Protein AF-K2D327-F1 (afdb_monomer_lite)

pLDDT: mean 93.78, std 6.93, range [56.72, 98.62]

Radius of gyration: 17.11 Å; chains: 1; bounding box: 38×33×55 Å

Secondary structure (DSSP, 8-state):
--HHHHHHHHHHTT-HHHHHHHHHHHHT-TT--HHHHHHHHHHHHHHHHHTT-HHHHHHHHHHHHHTT-HHHHHHHHHHHHHTS--HHHHHHHHHHHHHHHHT----HHHHHHHHHHHHHHHHHHHHHHHHHHHH--

Structure (mmCIF, N/CA/C/O backbone):
data_AF-K2D327-F1
#
_entry.id   AF-K2D327-F1
#
loop_
_atom_site.group_PDB
_atom_site.id
_atom_site.type_symbol
_atom_site.label_atom_id
_atom_site.label_alt_id
_atom_site.label_comp_id
_atom_site.label_asym_id
_atom_site.label_entity_id
_atom_site.label_seq_id
_atom_site.pdbx_PDB_ins_code
_atom_site.Cartn_x
_atom_site.Cartn_y
_atom_site.Cartn_z
_atom_site.occupancy
_atom_site.B_iso_or_equiv
_atom_site.auth_seq_id
_atom_site.auth_comp_id
_atom_site.auth_asym_id
_at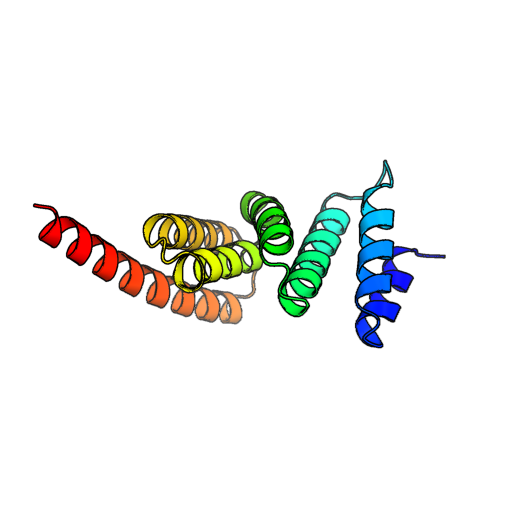om_site.auth_atom_id
_atom_site.pdbx_PDB_model_num
ATOM 1 N N . MET A 1 1 ? 17.543 -7.051 -23.718 1.00 57.47 1 MET A N 1
ATOM 2 C CA . MET A 1 1 ? 16.463 -7.863 -23.119 1.00 57.47 1 MET A CA 1
ATOM 3 C C . MET A 1 1 ? 15.918 -7.069 -21.948 1.00 57.47 1 MET A C 1
ATOM 5 O O . MET A 1 1 ? 16.728 -6.572 -21.176 1.00 57.47 1 MET A O 1
ATOM 9 N N . ASP A 1 2 ? 14.608 -6.856 -21.864 1.00 86.88 2 ASP A N 1
ATOM 10 C CA . ASP A 1 2 ? 14.015 -6.056 -20.787 1.00 86.88 2 ASP A CA 1
ATOM 11 C C . ASP A 1 2 ? 13.959 -6.887 -19.494 1.00 86.88 2 ASP A C 1
ATOM 13 O O . ASP A 1 2 ? 13.136 -7.792 -19.367 1.00 86.88 2 ASP A O 1
ATOM 17 N N . VAL A 1 3 ? 14.873 -6.614 -18.557 1.00 87.56 3 VAL A N 1
ATOM 18 C CA . VAL A 1 3 ? 15.002 -7.334 -17.274 1.00 87.56 3 VAL A CA 1
ATOM 19 C C . VAL A 1 3 ? 13.689 -7.296 -16.487 1.00 87.56 3 VAL A C 1
ATOM 21 O O . VAL A 1 3 ? 13.313 -8.285 -15.858 1.00 87.56 3 VAL A O 1
ATOM 24 N N . PHE A 1 4 ? 12.937 -6.201 -16.596 1.00 90.94 4 PHE A N 1
ATOM 25 C CA . PHE A 1 4 ? 11.637 -6.069 -15.952 1.00 90.94 4 PHE A CA 1
ATOM 26 C C . PHE A 1 4 ? 10.614 -7.069 -16.511 1.00 90.94 4 PHE A C 1
ATOM 28 O O . PHE A 1 4 ? 9.910 -7.728 -15.741 1.00 90.94 4 PHE A O 1
ATOM 35 N N . ALA A 1 5 ? 10.571 -7.240 -17.836 1.00 92.56 5 ALA A N 1
ATOM 36 C CA . ALA A 1 5 ? 9.688 -8.206 -18.489 1.00 92.56 5 ALA A CA 1
ATOM 37 C C . ALA A 1 5 ? 10.023 -9.656 -18.093 1.00 92.56 5 ALA A C 1
ATOM 39 O O . ALA A 1 5 ? 9.125 -10.484 -17.943 1.00 92.56 5 ALA A O 1
ATOM 40 N N . ILE A 1 6 ? 11.303 -9.963 -17.845 1.00 92.25 6 ILE A N 1
ATOM 41 C CA . ILE A 1 6 ? 11.717 -11.272 -17.316 1.00 92.25 6 ILE A CA 1
ATOM 42 C C . ILE A 1 6 ? 11.152 -11.477 -15.901 1.00 92.25 6 ILE A C 1
ATOM 44 O O . ILE A 1 6 ? 10.622 -12.546 -15.600 1.00 92.25 6 ILE A O 1
ATOM 48 N N . GLY A 1 7 ? 11.203 -10.453 -15.043 1.00 93.12 7 GLY A N 1
ATOM 49 C CA . GLY A 1 7 ? 10.616 -10.508 -13.699 1.00 93.12 7 GLY A CA 1
ATOM 50 C C . GLY A 1 7 ? 9.112 -10.792 -13.727 1.00 93.12 7 GLY A C 1
ATOM 51 O O . GLY A 1 7 ? 8.630 -11.626 -12.956 1.00 93.12 7 GLY A O 1
ATOM 52 N N . GLN A 1 8 ? 8.393 -10.169 -14.670 1.00 93.06 8 GLN A N 1
ATOM 53 C CA . GLN A 1 8 ? 6.962 -10.412 -14.897 1.00 93.06 8 GLN A CA 1
ATOM 54 C C . GLN A 1 8 ? 6.685 -11.836 -15.389 1.00 93.06 8 GLN A C 1
ATOM 56 O O . GLN A 1 8 ? 5.725 -12.460 -14.945 1.00 93.06 8 GLN A O 1
ATOM 61 N N . LEU A 1 9 ? 7.525 -12.378 -16.275 1.00 95.25 9 LEU A N 1
ATOM 62 C CA . LEU A 1 9 ? 7.390 -13.760 -16.732 1.00 95.25 9 LEU A CA 1
ATOM 63 C C . LEU A 1 9 ? 7.508 -14.743 -15.561 1.00 95.25 9 LEU A C 1
ATOM 65 O O . LEU A 1 9 ? 6.647 -15.608 -15.407 1.00 95.25 9 LEU A O 1
ATOM 69 N N . TYR A 1 10 ? 8.533 -14.584 -14.715 1.00 93.50 10 TYR A N 1
ATOM 70 C CA . TYR A 1 10 ? 8.707 -15.427 -13.528 1.00 93.50 10 TYR A CA 1
ATOM 71 C C . TYR A 1 10 ? 7.569 -15.255 -12.510 1.00 93.50 10 TYR A C 1
ATOM 73 O O . TYR A 1 10 ? 7.164 -16.238 -11.891 1.00 93.50 10 TYR A O 1
ATOM 81 N N . GLU A 1 11 ? 7.007 -14.046 -12.376 1.00 92.81 11 GLU A N 1
ATOM 82 C CA . GLU A 1 11 ? 5.803 -13.802 -11.567 1.00 92.81 11 GLU A CA 1
ATOM 83 C C . GLU A 1 11 ? 4.617 -14.638 -12.077 1.00 92.81 11 GLU A C 1
ATOM 85 O O . GLU A 1 11 ? 3.958 -15.320 -11.289 1.00 92.81 11 GLU A O 1
ATOM 90 N N . VAL A 1 12 ? 4.361 -14.620 -13.390 1.00 93.69 12 VAL A N 1
ATOM 91 C CA . VAL A 1 12 ? 3.219 -15.310 -14.017 1.00 93.69 12 VAL A CA 1
ATOM 92 C C . VAL A 1 12 ? 3.316 -16.829 -13.884 1.00 93.69 12 VAL A C 1
ATOM 94 O O . VAL A 1 12 ? 2.306 -17.476 -13.616 1.00 93.69 12 VAL A O 1
ATOM 97 N N . ILE A 1 13 ? 4.510 -17.406 -14.033 1.00 94.62 13 ILE A N 1
ATOM 98 C CA . ILE A 1 13 ? 4.706 -18.862 -13.913 1.00 94.62 13 ILE A CA 1
ATOM 99 C C . ILE A 1 13 ? 4.816 -19.344 -12.456 1.00 94.62 13 ILE A C 1
ATOM 101 O O . ILE A 1 13 ? 4.974 -20.538 -12.223 1.00 94.62 13 ILE A O 1
ATOM 105 N N . GLY A 1 14 ? 4.720 -18.438 -11.474 1.00 91.88 14 GLY A N 1
ATOM 106 C CA . GLY A 1 14 ? 4.696 -18.774 -10.047 1.00 91.88 14 GLY A CA 1
ATOM 107 C C . GLY A 1 14 ? 6.070 -18.926 -9.387 1.00 91.88 14 GLY A C 1
ATOM 108 O O . GLY A 1 14 ? 6.153 -19.296 -8.217 1.00 91.88 14 GLY A O 1
ATOM 109 N N . GLU A 1 15 ? 7.152 -18.591 -10.085 1.00 94.31 15 GLU A N 1
ATOM 110 C CA . GLU A 1 15 ? 8.526 -18.649 -9.576 1.00 94.31 15 GLU A CA 1
ATOM 111 C C . GLU A 1 15 ? 8.848 -17.393 -8.742 1.00 94.31 15 GLU A C 1
ATOM 113 O O . GLU A 1 15 ? 9.636 -16.524 -9.132 1.00 94.31 15 GLU A O 1
ATOM 118 N N . VAL A 1 16 ? 8.213 -17.296 -7.569 1.00 92.81 16 VAL A N 1
ATOM 119 C CA . VAL A 1 16 ? 8.223 -16.108 -6.695 1.00 92.81 16 VAL A CA 1
ATOM 120 C C . VAL A 1 16 ? 9.639 -15.640 -6.353 1.00 92.81 16 VAL A C 1
ATOM 122 O O . VAL A 1 16 ? 9.948 -14.465 -6.536 1.00 92.81 16 VAL A O 1
ATOM 125 N N . SER A 1 17 ? 10.522 -16.537 -5.908 1.00 93.25 17 SER A N 1
ATOM 126 C CA . SER A 1 17 ? 11.881 -16.161 -5.487 1.00 93.25 17 SER A CA 1
ATOM 127 C C . SER A 1 17 ? 12.709 -15.564 -6.628 1.00 93.25 17 SER A C 1
ATOM 129 O O . SER A 1 17 ? 13.434 -14.591 -6.423 1.00 93.25 17 SER A O 1
ATOM 131 N N . LYS A 1 18 ? 12.574 -16.106 -7.848 1.00 94.50 18 LYS A N 1
ATOM 132 C CA . LYS A 1 18 ? 13.264 -15.575 -9.033 1.00 94.50 18 LYS A CA 1
ATOM 133 C C . LYS A 1 18 ? 12.691 -14.224 -9.437 1.00 94.50 18 LYS A C 1
ATOM 135 O O . LYS A 1 18 ? 13.453 -13.306 -9.713 1.00 94.50 18 LYS A O 1
ATOM 140 N N . SER A 1 19 ? 11.366 -14.087 -9.422 1.00 95.31 19 SER A N 1
ATOM 141 C CA . SER A 1 19 ? 10.703 -12.814 -9.708 1.00 95.31 19 SER A CA 1
ATOM 142 C C . SER A 1 19 ? 11.170 -11.704 -8.755 1.00 95.31 19 SER A C 1
ATOM 144 O O . SER A 1 19 ? 11.581 -10.641 -9.219 1.00 95.31 19 SER A O 1
ATOM 146 N N . ILE A 1 20 ? 11.225 -11.984 -7.444 1.00 95.44 20 ILE A N 1
ATOM 147 C CA . ILE A 1 20 ? 11.743 -11.050 -6.430 1.00 95.44 20 ILE A CA 1
ATOM 148 C C . ILE A 1 20 ? 13.181 -10.634 -6.752 1.00 95.44 20 ILE A C 1
ATOM 150 O O . ILE A 1 20 ? 13.453 -9.441 -6.862 1.00 95.44 20 ILE A O 1
ATOM 154 N N . SER A 1 21 ? 14.082 -11.599 -6.964 1.00 95.44 21 SER A N 1
ATOM 155 C CA . SER A 1 21 ? 15.496 -11.313 -7.243 1.00 95.44 21 SER A CA 1
ATOM 156 C C . SER A 1 21 ? 15.682 -10.439 -8.489 1.00 95.44 21 SER A C 1
ATOM 158 O O . SER A 1 21 ? 16.500 -9.519 -8.495 1.00 95.44 21 SER A O 1
ATOM 160 N N . ILE A 1 22 ? 14.888 -10.674 -9.535 1.00 95.50 22 ILE A N 1
ATOM 161 C CA . ILE A 1 22 ? 14.954 -9.897 -10.776 1.00 95.50 22 ILE A CA 1
ATOM 162 C C . ILE A 1 22 ? 14.428 -8.475 -10.569 1.00 95.50 22 ILE A C 1
ATOM 164 O O . ILE A 1 22 ? 15.011 -7.522 -11.087 1.00 95.50 22 ILE A O 1
ATOM 168 N N . TYR A 1 23 ? 13.355 -8.304 -9.799 1.00 95.56 23 TYR A N 1
ATOM 169 C CA . TYR A 1 23 ? 12.839 -6.981 -9.461 1.00 95.56 23 TYR A CA 1
ATOM 170 C C . TYR A 1 23 ? 13.796 -6.182 -8.572 1.00 95.56 23 TYR A C 1
ATOM 172 O O . TYR A 1 23 ? 14.015 -5.000 -8.835 1.00 95.56 23 TYR A O 1
ATOM 180 N N . GLU A 1 24 ? 14.427 -6.813 -7.583 1.00 94.31 24 GLU A N 1
ATOM 181 C CA . GLU A 1 24 ? 15.485 -6.183 -6.781 1.00 94.31 24 GLU A CA 1
ATOM 182 C C . GLU A 1 24 ? 16.678 -5.778 -7.655 1.00 94.31 24 GLU A C 1
ATOM 184 O O . GLU A 1 24 ? 17.205 -4.673 -7.518 1.00 94.31 24 GLU A O 1
ATOM 189 N N . HIS A 1 25 ? 17.047 -6.612 -8.631 1.00 94.12 25 HIS A N 1
ATOM 190 C CA . HIS A 1 25 ? 18.070 -6.253 -9.607 1.00 94.12 25 HIS A CA 1
ATOM 191 C C . HIS A 1 25 ? 17.656 -5.055 -10.476 1.00 94.12 25 HIS A C 1
ATOM 193 O O . HIS A 1 25 ? 18.467 -4.155 -10.687 1.00 94.12 25 HIS A O 1
ATOM 199 N N . CYS A 1 26 ? 16.393 -4.970 -10.910 1.00 93.56 26 CYS A N 1
ATOM 200 C CA . CYS A 1 26 ? 15.894 -3.801 -11.644 1.00 93.56 26 CYS A CA 1
ATOM 201 C C . CYS A 1 26 ? 16.045 -2.503 -10.838 1.00 93.56 26 CYS A C 1
ATOM 203 O O . CYS A 1 26 ? 16.400 -1.468 -11.397 1.00 93.56 26 CYS A O 1
ATOM 205 N N . LEU A 1 27 ? 15.804 -2.560 -9.525 1.00 92.94 27 LEU A N 1
ATOM 206 C CA . LEU A 1 27 ? 15.949 -1.412 -8.625 1.00 92.94 27 LEU A CA 1
ATOM 207 C C . LEU A 1 27 ? 17.406 -0.984 -8.402 1.00 92.94 27 LEU A C 1
ATOM 209 O O . LEU A 1 27 ? 17.637 0.144 -7.971 1.00 92.94 27 LEU A O 1
ATOM 213 N N . SER A 1 28 ? 18.380 -1.851 -8.700 1.00 92.56 28 SER A N 1
ATOM 214 C CA . SER A 1 28 ? 19.811 -1.521 -8.622 1.00 92.56 28 SER A CA 1
ATOM 215 C C . SER A 1 28 ? 20.306 -0.659 -9.792 1.00 92.56 28 SER A C 1
ATOM 217 O O . SER A 1 28 ? 21.404 -0.103 -9.731 1.00 92.56 28 SER A O 1
ATOM 219 N N . PHE A 1 29 ? 19.512 -0.516 -10.859 1.00 90.31 29 PHE A N 1
ATOM 220 C CA . PHE A 1 29 ? 19.881 0.310 -12.003 1.00 90.31 29 PHE A CA 1
ATOM 221 C C . PHE A 1 29 ? 19.754 1.806 -11.688 1.00 90.31 29 PHE A C 1
ATOM 223 O O . PHE A 1 29 ? 18.704 2.284 -11.267 1.00 90.31 29 PHE A O 1
ATOM 230 N N . VAL A 1 30 ? 20.819 2.563 -11.972 1.00 81.50 30 VAL A N 1
ATOM 231 C CA . VAL A 1 30 ? 20.931 4.000 -11.647 1.00 81.50 30 VAL A CA 1
ATOM 232 C C . VAL A 1 30 ? 19.885 4.868 -12.364 1.00 81.50 30 VAL A C 1
ATOM 234 O O . VAL A 1 30 ? 19.422 5.852 -11.800 1.00 81.50 30 VAL A O 1
ATOM 237 N N . ASN A 1 31 ? 19.475 4.496 -13.582 1.00 87.12 31 ASN A N 1
ATOM 238 C CA . ASN A 1 31 ? 18.628 5.325 -14.454 1.00 87.12 31 ASN A CA 1
ATOM 239 C C . ASN A 1 31 ? 17.185 4.810 -14.582 1.00 87.12 31 ASN A C 1
ATOM 241 O O . ASN A 1 31 ? 16.572 4.937 -15.642 1.00 87.12 31 ASN A O 1
ATOM 245 N N . ILE A 1 32 ? 16.643 4.182 -13.538 1.00 90.56 32 ILE A N 1
ATOM 246 C CA . ILE A 1 32 ? 15.253 3.724 -13.565 1.00 90.56 32 ILE A CA 1
ATOM 247 C C . ILE A 1 32 ? 14.275 4.895 -13.390 1.00 90.56 32 ILE A C 1
ATOM 249 O O . ILE A 1 32 ? 14.415 5.715 -12.484 1.00 90.56 32 ILE A O 1
ATOM 253 N N . GLU A 1 33 ? 13.262 4.967 -14.255 1.00 92.31 33 GLU A N 1
ATOM 254 C CA . GLU A 1 33 ? 12.199 5.968 -14.148 1.00 92.31 33 GLU A CA 1
ATOM 255 C C . GLU A 1 33 ? 11.400 5.781 -12.847 1.00 92.31 33 GLU A C 1
ATOM 257 O O . GLU A 1 33 ? 11.100 4.655 -12.441 1.00 92.31 33 GLU A O 1
ATOM 262 N N . GLN A 1 34 ? 11.003 6.882 -12.206 1.00 90.38 34 GLN A N 1
ATOM 263 C CA . GLN A 1 34 ? 10.279 6.842 -10.934 1.00 90.38 34 GLN A CA 1
ATOM 264 C C . GLN A 1 34 ? 8.955 6.063 -11.022 1.00 90.38 34 GLN A C 1
ATOM 266 O O . GLN A 1 34 ? 8.640 5.297 -10.113 1.00 90.38 34 GLN A O 1
ATOM 271 N N . SER A 1 35 ? 8.209 6.201 -12.122 1.00 91.19 35 SER A N 1
ATOM 272 C CA . SER A 1 35 ? 6.963 5.456 -12.357 1.00 91.19 35 SER A CA 1
ATOM 273 C C . SER A 1 35 ? 7.212 3.940 -12.409 1.00 91.19 35 SER A C 1
ATOM 275 O O . SER A 1 35 ? 6.496 3.150 -11.793 1.00 91.19 35 SER A O 1
ATOM 277 N N . LYS A 1 36 ? 8.301 3.529 -13.069 1.00 93.25 36 LYS A N 1
ATOM 278 C CA . LYS A 1 36 ? 8.744 2.136 -13.162 1.00 93.25 36 LYS A CA 1
ATOM 279 C C . LYS A 1 36 ? 9.190 1.595 -11.809 1.00 93.25 36 LYS A C 1
ATOM 281 O O . LYS A 1 36 ? 8.856 0.468 -11.453 1.00 93.25 36 LYS A O 1
ATOM 286 N N . LYS A 1 37 ? 9.917 2.406 -11.039 1.00 94.12 37 LYS A N 1
ATOM 287 C CA . LYS A 1 37 ? 10.340 2.084 -9.674 1.00 94.12 37 LYS A CA 1
ATOM 288 C C . LYS A 1 37 ? 9.134 1.829 -8.765 1.00 94.12 37 LYS A C 1
ATOM 290 O O . LYS A 1 37 ? 9.100 0.811 -8.079 1.00 94.12 37 LYS A O 1
ATOM 295 N N . GLN A 1 38 ? 8.122 2.695 -8.827 1.00 94.69 38 GLN A N 1
ATOM 296 C CA . GLN A 1 38 ? 6.863 2.521 -8.097 1.00 94.69 38 GLN A CA 1
ATOM 297 C C . GLN A 1 38 ? 6.129 1.245 -8.516 1.00 94.69 38 GLN A C 1
ATOM 299 O O . GLN A 1 38 ? 5.677 0.500 -7.649 1.00 94.69 38 GLN A O 1
ATOM 304 N N . GLU A 1 39 ? 6.064 0.943 -9.819 1.00 95.75 39 GLU A N 1
ATOM 305 C CA . GLU A 1 39 ? 5.457 -0.305 -10.299 1.00 95.75 39 GLU A CA 1
ATOM 306 C C . GLU A 1 39 ? 6.176 -1.536 -9.725 1.00 95.75 39 GLU A C 1
ATOM 308 O O . GLU A 1 39 ? 5.528 -2.479 -9.259 1.00 95.75 39 GLU A O 1
ATOM 313 N N . ILE A 1 40 ? 7.513 -1.528 -9.720 1.00 96.38 40 ILE A N 1
ATOM 314 C CA . ILE A 1 40 ? 8.309 -2.617 -9.145 1.00 96.38 40 ILE A CA 1
ATOM 315 C C . ILE A 1 40 ? 8.029 -2.762 -7.648 1.00 96.38 40 ILE A C 1
ATOM 317 O O . ILE A 1 40 ? 7.821 -3.883 -7.185 1.00 96.38 40 ILE A O 1
ATOM 321 N N . TYR A 1 41 ? 7.962 -1.662 -6.899 1.00 97.50 41 TYR A N 1
ATOM 322 C CA . TYR A 1 41 ? 7.615 -1.698 -5.479 1.00 97.50 41 TYR A CA 1
ATOM 323 C C . TYR A 1 41 ? 6.226 -2.292 -5.232 1.00 97.50 41 TYR A C 1
ATOM 325 O O . TYR A 1 41 ? 6.102 -3.190 -4.398 1.00 97.50 41 TYR A O 1
ATOM 333 N N . SER A 1 42 ? 5.203 -1.904 -6.002 1.00 97.12 42 SER A N 1
ATOM 334 C CA . SER A 1 42 ? 3.858 -2.486 -5.869 1.00 97.12 42 SER A CA 1
ATOM 335 C C . SER A 1 42 ? 3.862 -3.996 -6.146 1.00 97.12 42 SER A C 1
ATOM 337 O O . SER A 1 42 ? 3.145 -4.752 -5.485 1.00 97.12 42 SER A O 1
ATOM 339 N N . ARG A 1 43 ? 4.656 -4.464 -7.118 1.00 96.94 43 ARG A N 1
ATOM 340 C CA . ARG A 1 43 ? 4.784 -5.897 -7.447 1.00 96.94 43 ARG A CA 1
ATOM 341 C C . ARG A 1 43 ? 5.540 -6.669 -6.374 1.00 96.94 43 ARG A C 1
ATOM 343 O O . ARG A 1 43 ? 5.034 -7.682 -5.894 1.00 96.94 43 ARG A O 1
ATOM 350 N N . LEU A 1 44 ? 6.697 -6.169 -5.944 1.00 97.38 44 LEU A N 1
ATOM 351 C CA . LEU A 1 44 ? 7.472 -6.760 -4.854 1.00 97.38 44 LEU A CA 1
ATOM 352 C C . LEU A 1 44 ? 6.643 -6.853 -3.571 1.00 97.38 44 LEU A C 1
ATOM 354 O O . LEU A 1 44 ? 6.636 -7.904 -2.937 1.00 97.38 44 LEU A O 1
ATOM 358 N N . ALA A 1 45 ? 5.871 -5.821 -3.227 1.00 97.44 45 ALA A N 1
ATOM 359 C CA . ALA A 1 45 ? 5.028 -5.845 -2.036 1.00 97.44 45 ALA A CA 1
ATOM 360 C C . ALA A 1 45 ? 3.953 -6.943 -2.111 1.00 97.44 45 ALA A C 1
ATOM 362 O O . ALA A 1 45 ? 3.704 -7.645 -1.130 1.00 97.44 45 ALA A O 1
ATOM 363 N N . LYS A 1 46 ? 3.355 -7.167 -3.292 1.00 96.12 46 LYS A N 1
ATOM 364 C CA . LYS A 1 46 ? 2.417 -8.282 -3.523 1.00 96.12 46 LYS A CA 1
ATOM 365 C C . LYS A 1 46 ? 3.098 -9.642 -3.381 1.00 96.12 46 LYS A C 1
ATOM 367 O O . LYS A 1 46 ? 2.503 -10.551 -2.803 1.00 96.12 46 LYS A O 1
ATOM 372 N N . LEU A 1 47 ? 4.317 -9.793 -3.897 1.00 96.06 47 LEU A N 1
ATOM 373 C CA . LEU A 1 47 ? 5.089 -11.034 -3.791 1.00 96.06 47 LEU A CA 1
ATOM 374 C C . LEU A 1 47 ? 5.488 -11.325 -2.340 1.00 96.06 47 LEU A C 1
ATOM 376 O O . LEU A 1 47 ? 5.270 -12.439 -1.869 1.00 96.06 47 LEU A O 1
ATOM 380 N N . TYR A 1 48 ? 5.982 -10.321 -1.617 1.00 96.31 48 TYR A N 1
ATOM 381 C CA . TYR A 1 48 ? 6.346 -10.443 -0.207 1.00 96.31 48 TYR A CA 1
ATOM 382 C C . TYR A 1 48 ? 5.140 -10.728 0.688 1.00 96.31 48 TYR A C 1
ATOM 384 O O . TYR A 1 48 ? 5.205 -11.604 1.547 1.00 96.31 48 TYR A O 1
ATOM 392 N N . LYS A 1 49 ? 3.994 -10.096 0.421 1.00 93.88 49 LYS A N 1
ATOM 393 C CA . LYS A 1 49 ? 2.733 -10.445 1.082 1.00 93.88 49 LYS A CA 1
ATOM 394 C C . LYS A 1 49 ? 2.343 -11.908 0.836 1.00 93.88 49 LYS A C 1
ATOM 396 O O . LYS A 1 49 ? 1.966 -12.603 1.774 1.00 93.88 49 LYS A O 1
ATOM 401 N N . LYS A 1 50 ? 2.434 -12.396 -0.409 1.00 91.88 50 LYS A N 1
ATOM 402 C CA . LYS A 1 50 ? 2.115 -13.798 -0.750 1.00 91.88 50 LYS A CA 1
ATOM 403 C C . LYS A 1 50 ? 3.035 -14.803 -0.053 1.00 91.88 50 LYS A C 1
ATOM 405 O O . LYS A 1 50 ? 2.580 -15.896 0.263 1.00 91.88 50 LYS A O 1
ATOM 410 N N . SER A 1 51 ? 4.293 -14.445 0.194 1.00 91.62 51 SER A N 1
ATOM 411 C CA . SER A 1 51 ? 5.247 -15.273 0.940 1.00 91.62 51 SER A CA 1
ATOM 412 C C . SER A 1 51 ? 5.215 -15.042 2.456 1.00 91.62 51 SER A C 1
ATOM 414 O O . SER A 1 51 ? 6.108 -15.515 3.154 1.00 91.62 51 SER A O 1
ATOM 416 N N . ALA A 1 52 ? 4.197 -14.335 2.969 1.00 92.00 52 ALA A N 1
ATOM 417 C CA . ALA A 1 52 ? 4.045 -13.962 4.378 1.00 92.00 52 ALA A CA 1
ATOM 418 C C . ALA A 1 52 ? 5.236 -13.170 4.960 1.00 92.00 52 ALA A C 1
ATOM 420 O O . ALA A 1 52 ? 5.413 -13.099 6.176 1.00 92.00 52 ALA A O 1
ATOM 421 N N . ASN A 1 53 ? 6.042 -12.535 4.105 1.00 94.94 53 ASN A N 1
ATOM 422 C CA . ASN A 1 53 ? 7.090 -11.609 4.517 1.00 94.94 53 ASN A CA 1
ATOM 423 C C . ASN A 1 53 ? 6.504 -10.198 4.655 1.00 94.94 53 ASN A C 1
ATOM 425 O O . ASN A 1 53 ? 6.665 -9.328 3.795 1.00 94.94 53 ASN A O 1
ATOM 429 N N . TRP A 1 54 ? 5.758 -10.005 5.738 1.00 93.38 54 TRP A N 1
ATOM 430 C CA . TRP A 1 54 ? 5.000 -8.784 5.986 1.00 93.38 54 TRP A CA 1
ATOM 431 C C . TRP A 1 54 ? 5.873 -7.553 6.205 1.00 93.38 54 TRP A C 1
ATOM 433 O O . TRP A 1 54 ? 5.495 -6.467 5.783 1.00 93.38 54 TRP A O 1
ATOM 443 N N . GLU A 1 55 ? 7.045 -7.719 6.816 1.00 94.44 55 GLU A N 1
ATOM 444 C CA . GLU A 1 55 ? 7.965 -6.618 7.106 1.00 94.44 55 GLU A CA 1
ATOM 445 C C . GLU A 1 55 ? 8.489 -5.975 5.818 1.00 94.44 55 GLU A C 1
ATOM 447 O O . GLU A 1 55 ? 8.328 -4.772 5.618 1.00 94.44 55 GLU A O 1
ATOM 452 N N . LYS A 1 56 ? 8.973 -6.784 4.867 1.00 95.88 56 LYS A N 1
ATOM 453 C CA . LYS A 1 56 ? 9.386 -6.268 3.554 1.00 95.88 56 LYS A CA 1
ATOM 454 C C . LYS A 1 56 ? 8.219 -5.693 2.753 1.00 95.88 56 LYS A C 1
ATOM 456 O O . LYS A 1 56 ? 8.379 -4.700 2.049 1.00 95.88 56 LYS A O 1
ATOM 461 N N . ALA A 1 57 ? 7.036 -6.305 2.835 1.00 97.12 57 ALA A N 1
ATOM 462 C CA . ALA A 1 57 ? 5.851 -5.769 2.168 1.00 97.12 57 ALA A CA 1
ATOM 463 C C . ALA A 1 57 ? 5.466 -4.389 2.729 1.00 97.12 57 ALA A C 1
ATOM 465 O O . ALA A 1 57 ? 5.177 -3.478 1.953 1.00 97.12 57 ALA A O 1
ATOM 466 N N . LYS A 1 58 ? 5.534 -4.223 4.057 1.00 97.38 58 LYS A N 1
ATOM 467 C CA . LYS A 1 58 ? 5.277 -2.964 4.762 1.00 97.38 58 LYS A CA 1
ATOM 468 C C . LYS A 1 58 ? 6.200 -1.850 4.279 1.00 97.38 58 LYS A C 1
ATOM 470 O O . LYS A 1 58 ? 5.689 -0.805 3.897 1.00 97.38 58 LYS A O 1
ATOM 475 N N . GLU A 1 59 ? 7.514 -2.067 4.244 1.00 97.44 59 GLU A N 1
ATOM 476 C CA . GLU A 1 59 ? 8.482 -1.042 3.807 1.00 97.44 59 GLU A CA 1
ATOM 477 C C . GLU A 1 59 ? 8.185 -0.524 2.389 1.00 97.44 59 GLU A C 1
ATOM 479 O O . GLU A 1 59 ? 8.237 0.678 2.101 1.00 97.44 59 GLU A O 1
ATOM 484 N N . LEU A 1 60 ? 7.820 -1.443 1.492 1.00 98.00 60 LEU A N 1
ATOM 485 C CA . LEU A 1 60 ? 7.459 -1.119 0.116 1.00 98.00 60 LEU A CA 1
ATOM 486 C C . LEU A 1 60 ? 6.129 -0.371 0.031 1.00 98.00 60 LEU A C 1
ATOM 488 O O . LEU A 1 60 ? 6.016 0.592 -0.732 1.00 98.00 60 LEU A O 1
ATOM 492 N N . TRP A 1 61 ? 5.129 -0.777 0.817 1.00 98.44 61 TRP A N 1
ATOM 493 C CA . TRP A 1 61 ? 3.879 -0.033 0.900 1.00 98.44 61 TRP A CA 1
ATOM 494 C C . TRP A 1 61 ? 4.085 1.362 1.487 1.00 98.44 61 TRP A C 1
ATOM 496 O O . TRP A 1 61 ? 3.463 2.299 1.003 1.00 98.44 61 TRP A O 1
ATOM 506 N N . GLU A 1 62 ? 4.953 1.535 2.487 1.00 98.25 62 GLU A N 1
ATOM 507 C CA . GLU A 1 62 ? 5.218 2.851 3.087 1.00 98.25 62 GLU A CA 1
ATOM 508 C C . GLU A 1 62 ? 5.849 3.774 2.051 1.00 98.25 62 GLU A C 1
ATOM 510 O O . GLU A 1 62 ? 5.420 4.916 1.881 1.00 98.25 62 GLU A O 1
ATOM 515 N N . THR A 1 63 ? 6.810 3.249 1.291 1.00 97.00 63 THR A N 1
ATOM 516 C CA . THR A 1 63 ? 7.460 3.977 0.199 1.00 97.00 63 THR A CA 1
ATOM 517 C C . THR A 1 63 ? 6.441 4.436 -0.846 1.00 97.00 63 THR A C 1
ATOM 519 O O . THR A 1 63 ? 6.368 5.623 -1.161 1.00 97.00 63 THR A O 1
ATOM 522 N N . ASN A 1 64 ? 5.616 3.522 -1.360 1.00 97.38 64 ASN A N 1
ATOM 523 C CA . ASN A 1 64 ? 4.648 3.848 -2.406 1.00 97.38 64 ASN A CA 1
ATOM 524 C C . ASN A 1 64 ? 3.476 4.695 -1.897 1.00 97.38 64 ASN A C 1
ATOM 526 O O . ASN A 1 64 ? 3.063 5.636 -2.574 1.00 97.38 64 ASN A O 1
ATOM 530 N N . GLY A 1 65 ? 2.957 4.397 -0.707 1.00 97.62 65 GLY A N 1
ATOM 531 C CA . GLY A 1 65 ? 1.846 5.123 -0.100 1.00 97.62 65 GLY A CA 1
ATOM 532 C C . GLY A 1 65 ? 2.197 6.586 0.165 1.00 97.62 65 GLY A C 1
ATOM 533 O O . GLY A 1 65 ? 1.412 7.476 -0.163 1.00 97.62 65 GLY A O 1
ATOM 534 N N . ASN A 1 66 ? 3.419 6.854 0.635 1.00 96.75 66 ASN A N 1
ATOM 535 C CA . ASN A 1 66 ? 3.942 8.218 0.774 1.00 96.75 66 ASN A CA 1
ATOM 536 C C . ASN A 1 66 ? 4.112 8.939 -0.575 1.00 96.75 66 ASN A C 1
ATOM 538 O O . ASN A 1 66 ? 4.130 10.166 -0.619 1.00 96.75 66 ASN A O 1
ATOM 542 N N . CYS A 1 67 ? 4.218 8.201 -1.682 1.00 95.06 67 CYS A N 1
ATOM 543 C CA . CYS A 1 67 ? 4.229 8.755 -3.035 1.00 95.06 67 CYS A CA 1
ATOM 544 C C . CYS A 1 67 ? 2.840 8.838 -3.694 1.00 95.06 67 CYS A C 1
ATOM 546 O O . CYS A 1 67 ? 2.764 9.132 -4.888 1.00 95.06 67 CYS A O 1
ATOM 548 N N . GLY A 1 68 ? 1.753 8.579 -2.963 1.00 95.69 68 GLY A N 1
ATOM 549 C CA . GLY A 1 68 ? 0.392 8.713 -3.487 1.00 95.69 68 GLY A CA 1
ATOM 550 C C . GLY A 1 68 ? -0.279 7.407 -3.927 1.00 95.69 68 GLY A C 1
ATOM 551 O O . GLY A 1 68 ? -1.399 7.451 -4.438 1.00 95.69 68 GLY A O 1
ATOM 552 N N . ASP A 1 69 ? 0.364 6.247 -3.757 1.00 97.00 69 ASP A N 1
ATOM 553 C CA . ASP A 1 69 ? -0.227 4.949 -4.111 1.00 97.00 69 ASP A CA 1
ATOM 554 C C . ASP A 1 69 ? -1.345 4.576 -3.119 1.00 97.00 69 ASP A C 1
ATOM 556 O O . ASP A 1 69 ? -1.110 4.191 -1.972 1.00 97.00 69 ASP A O 1
ATOM 560 N N . ILE A 1 70 ? -2.587 4.692 -3.587 1.00 97.88 70 ILE A N 1
ATOM 561 C CA . ILE A 1 70 ? -3.799 4.441 -2.798 1.00 97.88 70 ILE A CA 1
ATOM 562 C C . ILE A 1 70 ? -3.889 2.974 -2.365 1.00 97.88 70 ILE A C 1
ATOM 564 O O . ILE A 1 70 ? -4.292 2.696 -1.233 1.00 97.88 70 ILE A O 1
ATOM 568 N N . ASP A 1 71 ? -3.499 2.033 -3.229 1.00 97.44 71 ASP A N 1
ATOM 569 C CA . ASP A 1 71 ? -3.559 0.605 -2.913 1.00 97.44 71 ASP A CA 1
ATOM 570 C C . ASP A 1 71 ? -2.546 0.263 -1.812 1.00 97.44 71 ASP A C 1
ATOM 572 O O . ASP A 1 71 ? -2.866 -0.492 -0.890 1.00 97.44 71 ASP A O 1
ATOM 576 N N . ALA A 1 72 ? -1.354 0.867 -1.855 1.00 98.25 72 ALA A N 1
ATOM 577 C CA . ALA A 1 72 ? -0.349 0.726 -0.804 1.00 98.25 72 ALA A CA 1
ATOM 578 C C . ALA A 1 72 ? -0.844 1.272 0.548 1.00 98.25 72 ALA A C 1
ATOM 580 O O . ALA A 1 72 ? -0.727 0.586 1.567 1.00 98.25 72 ALA A O 1
ATOM 581 N N . CYS A 1 73 ? -1.476 2.453 0.565 1.00 98.62 73 CYS A N 1
ATOM 582 C CA . CYS A 1 73 ? -2.095 2.995 1.779 1.00 98.62 73 CYS A CA 1
ATOM 583 C C . CYS A 1 73 ? -3.193 2.067 2.333 1.00 98.62 73 CYS A C 1
ATOM 585 O O . CYS A 1 73 ? -3.276 1.854 3.544 1.00 98.62 73 CYS A O 1
ATOM 587 N N . ILE A 1 74 ? -4.022 1.476 1.465 1.00 98.50 74 ILE A N 1
ATOM 588 C CA . ILE A 1 74 ? -5.076 0.532 1.869 1.00 98.50 74 ILE A CA 1
ATOM 589 C C . ILE A 1 74 ? -4.482 -0.738 2.486 1.00 98.50 74 ILE A C 1
ATOM 591 O O . ILE A 1 74 ? -5.009 -1.238 3.483 1.00 98.50 74 ILE A O 1
ATOM 595 N N . GLU A 1 75 ? -3.414 -1.283 1.905 1.00 98.19 75 GLU A N 1
ATOM 596 C CA . GLU A 1 75 ? -2.745 -2.466 2.450 1.00 98.19 75 GLU A CA 1
ATOM 597 C C . GLU A 1 75 ? -2.075 -2.176 3.797 1.00 98.19 75 GLU A C 1
ATOM 599 O O . GLU A 1 75 ? -2.231 -2.976 4.720 1.00 98.19 75 GLU A O 1
ATOM 604 N N . LEU A 1 76 ? -1.457 -1.004 3.977 1.00 98.38 76 LEU A N 1
ATOM 605 C CA . LEU A 1 76 ? -0.947 -0.580 5.286 1.00 98.38 76 LEU A CA 1
ATOM 606 C C . LEU A 1 76 ? -2.055 -0.423 6.318 1.00 98.38 76 LEU A C 1
ATOM 608 O O . LEU A 1 76 ? -1.916 -0.916 7.436 1.00 98.38 76 LEU A O 1
ATOM 612 N N . ALA A 1 77 ? -3.181 0.187 5.947 1.00 98.31 77 ALA A N 1
ATOM 613 C CA . ALA A 1 77 ? -4.319 0.304 6.848 1.00 98.31 77 ALA A CA 1
ATOM 614 C C . ALA A 1 77 ? -4.802 -1.076 7.331 1.00 98.31 77 ALA A C 1
ATOM 616 O O . ALA A 1 77 ? -5.045 -1.259 8.522 1.00 98.31 77 ALA A O 1
ATOM 617 N N . LYS A 1 78 ? -4.884 -2.069 6.433 1.00 97.31 78 LYS A N 1
ATOM 618 C CA . LYS A 1 78 ? -5.228 -3.457 6.795 1.00 97.31 78 LYS A CA 1
ATOM 619 C C . LYS A 1 78 ? -4.160 -4.102 7.676 1.00 97.31 78 LYS A C 1
ATOM 621 O O . LYS A 1 78 ? -4.510 -4.765 8.648 1.00 97.31 78 LYS A O 1
ATOM 626 N N . TYR A 1 79 ? -2.886 -3.918 7.341 1.00 96.81 79 TYR A N 1
ATOM 627 C CA . TYR A 1 79 ? -1.766 -4.484 8.086 1.00 96.81 79 TYR A CA 1
ATOM 628 C C . TYR A 1 79 ? -1.753 -3.985 9.536 1.00 96.81 79 TYR A C 1
ATOM 630 O O . TYR A 1 79 ? -1.776 -4.786 10.470 1.00 96.81 79 TYR A O 1
ATOM 638 N N . TYR A 1 80 ? -1.825 -2.668 9.739 1.00 97.12 80 TYR A N 1
ATOM 639 C CA . TYR A 1 80 ? -1.909 -2.092 11.079 1.00 97.12 80 TYR A CA 1
ATOM 640 C C . TYR A 1 80 ? -3.189 -2.517 11.809 1.00 97.12 80 TYR A C 1
ATOM 642 O O . TYR A 1 80 ? -3.135 -2.832 12.996 1.00 97.12 80 TYR A O 1
ATOM 650 N N . GLU A 1 81 ? -4.329 -2.603 11.114 1.00 95.38 81 GLU A N 1
ATOM 651 C CA . GLU A 1 81 ? -5.597 -2.988 11.739 1.00 95.38 81 GLU A CA 1
ATOM 652 C C . GLU A 1 81 ? -5.617 -4.451 12.217 1.00 95.38 81 GLU A C 1
ATOM 654 O O . GLU A 1 81 ? -6.154 -4.730 13.296 1.00 95.38 81 GLU A O 1
ATOM 659 N N . HIS A 1 82 ? -5.094 -5.377 11.411 1.00 93.69 82 HIS A N 1
ATOM 660 C CA . HIS A 1 82 ? -5.272 -6.819 11.604 1.00 93.69 82 HIS A CA 1
ATOM 661 C C . HIS A 1 82 ? -4.049 -7.503 12.213 1.00 93.69 82 HIS A C 1
ATOM 663 O O . HIS A 1 82 ? -4.216 -8.272 13.161 1.00 93.69 82 HIS A O 1
ATOM 669 N N . GLU A 1 83 ? -2.849 -7.192 11.722 1.00 92.25 83 GLU A N 1
ATOM 670 C CA . GLU A 1 83 ? -1.613 -7.837 12.177 1.00 92.25 83 GLU A CA 1
ATOM 671 C C . GLU A 1 83 ? -1.105 -7.189 13.467 1.00 92.25 83 GLU A C 1
ATOM 673 O O . GLU A 1 83 ? -0.876 -7.871 14.464 1.00 92.25 83 GLU A O 1
ATOM 678 N N . LEU A 1 84 ? -0.996 -5.856 13.489 1.00 93.25 84 LEU A N 1
ATOM 679 C CA . LEU A 1 84 ? -0.452 -5.128 14.646 1.00 93.25 84 LEU A CA 1
ATOM 680 C C . LEU A 1 84 ? -1.513 -4.688 15.659 1.00 93.25 84 LEU A C 1
ATOM 682 O O . LEU A 1 84 ? -1.177 -4.297 16.775 1.00 93.25 84 LEU A O 1
ATOM 686 N N . ARG A 1 85 ? -2.798 -4.752 15.284 1.00 94.06 85 ARG A N 1
ATOM 687 C CA . ARG A 1 85 ? -3.933 -4.225 16.066 1.00 94.06 85 ARG A CA 1
ATOM 688 C C . ARG A 1 85 ? -3.759 -2.753 16.473 1.00 94.06 85 ARG A C 1
ATOM 690 O O . ARG A 1 85 ? -4.366 -2.299 17.444 1.00 94.06 85 ARG A O 1
ATOM 697 N N . ASP A 1 86 ? -2.989 -2.006 15.694 1.00 95.88 86 ASP A N 1
ATOM 698 C CA . ASP A 1 86 ? -2.718 -0.589 15.876 1.00 95.88 86 ASP A CA 1
ATOM 699 C C . ASP A 1 86 ? -3.763 0.232 15.117 1.00 95.88 86 ASP A C 1
ATOM 701 O O . ASP A 1 86 ? -3.681 0.482 13.912 1.00 95.88 86 ASP A O 1
ATOM 705 N N . VAL A 1 87 ? -4.803 0.621 15.849 1.00 95.81 87 VAL A N 1
ATOM 706 C CA . VAL A 1 87 ? -5.935 1.370 15.295 1.00 95.81 87 VAL A CA 1
ATOM 707 C C . VAL A 1 87 ? -5.513 2.769 14.841 1.00 95.81 87 VAL A C 1
ATOM 709 O O . VAL A 1 87 ? -6.038 3.255 13.841 1.00 95.81 87 VAL A O 1
ATOM 712 N N . ALA A 1 88 ? -4.570 3.403 15.542 1.00 95.62 88 ALA A N 1
ATOM 713 C CA . ALA A 1 88 ? -4.145 4.766 15.243 1.00 95.62 88 ALA A CA 1
ATOM 714 C C . ALA A 1 88 ? -3.402 4.820 13.906 1.00 95.62 88 ALA A C 1
ATOM 716 O O . ALA A 1 88 ? -3.767 5.605 13.030 1.00 95.62 88 ALA A O 1
ATOM 717 N N . ASN A 1 89 ? -2.432 3.928 13.695 1.00 97.06 89 ASN A N 1
ATOM 718 C CA . ASN A 1 89 ? -1.729 3.860 12.415 1.00 97.06 89 ASN A CA 1
ATOM 719 C C . ASN A 1 89 ? -2.653 3.409 11.275 1.00 97.06 89 ASN A C 1
ATOM 721 O O . ASN A 1 89 ? -2.599 3.976 10.182 1.00 97.06 89 ASN A O 1
ATOM 725 N N . ALA A 1 90 ? -3.567 2.463 11.518 1.00 98.19 90 ALA A N 1
ATOM 726 C CA . ALA A 1 90 ? -4.564 2.087 10.514 1.00 98.19 90 ALA A CA 1
ATOM 727 C C . ALA A 1 90 ? -5.430 3.282 10.070 1.00 98.19 90 ALA A C 1
ATOM 729 O O . ALA A 1 90 ? -5.770 3.409 8.889 1.00 98.19 90 ALA A O 1
ATOM 7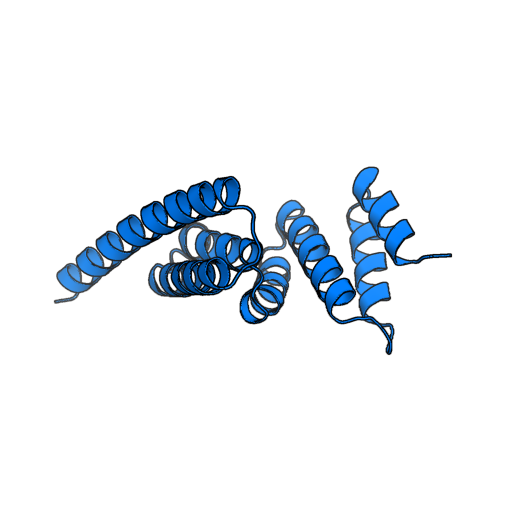30 N N . PHE A 1 91 ? -5.772 4.171 11.006 1.00 97.75 91 PHE A N 1
ATOM 731 C CA . PHE A 1 91 ? -6.551 5.379 10.743 1.00 97.75 91 PHE A CA 1
ATOM 732 C C . PHE A 1 91 ? -5.760 6.400 9.918 1.00 97.75 91 PHE A C 1
ATOM 734 O O . PHE A 1 91 ? -6.278 6.895 8.917 1.00 97.75 91 PHE A O 1
ATOM 741 N N . VAL A 1 92 ? -4.489 6.637 10.266 1.00 98.19 92 VAL A N 1
ATOM 742 C CA . VAL A 1 92 ? -3.580 7.521 9.512 1.00 98.19 92 VAL A CA 1
ATOM 743 C C . VAL A 1 92 ? -3.473 7.086 8.049 1.00 98.19 92 VAL A C 1
ATOM 745 O O . VAL A 1 92 ? -3.711 7.889 7.147 1.00 98.19 92 VAL A O 1
ATOM 748 N N . TRP A 1 93 ? -3.197 5.805 7.795 1.00 9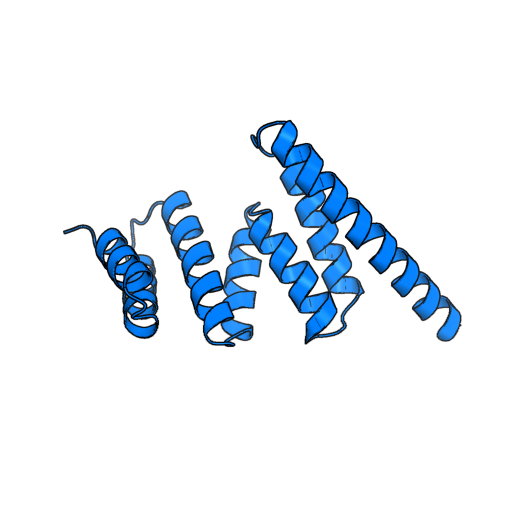8.62 93 TRP A N 1
ATOM 749 C CA . TRP A 1 93 ? -3.074 5.292 6.426 1.00 98.62 93 TRP A CA 1
ATOM 750 C C . TRP A 1 93 ? -4.403 5.287 5.662 1.00 98.62 93 TRP A C 1
ATOM 752 O O . TRP A 1 93 ? -4.414 5.522 4.454 1.00 98.62 93 TRP A O 1
ATOM 762 N N . THR A 1 94 ? -5.532 5.089 6.353 1.00 98.62 94 THR A N 1
ATOM 763 C CA . THR A 1 94 ? -6.866 5.221 5.740 1.00 98.62 94 THR A CA 1
ATOM 764 C C . THR A 1 94 ? -7.113 6.656 5.268 1.00 98.62 94 THR A C 1
ATOM 766 O O . THR A 1 94 ? -7.575 6.851 4.146 1.00 98.62 94 THR A O 1
ATOM 769 N N . HIS A 1 95 ? -6.762 7.657 6.075 1.00 98.19 95 HIS A N 1
ATOM 770 C CA . HIS A 1 95 ? -6.902 9.063 5.694 1.00 98.19 95 HIS A CA 1
ATOM 771 C C . HIS A 1 95 ? -5.960 9.480 4.569 1.00 98.19 95 HIS A C 1
ATOM 773 O O . HIS A 1 95 ? -6.369 10.213 3.670 1.00 98.19 95 HIS A O 1
ATOM 779 N N . LEU A 1 96 ? -4.719 8.988 4.572 1.00 98.44 96 LEU A N 1
ATOM 780 C CA . LEU A 1 96 ? -3.800 9.245 3.467 1.00 98.44 96 LEU A CA 1
ATOM 781 C C . LEU A 1 96 ? -4.340 8.663 2.151 1.00 98.44 96 LEU A C 1
ATOM 783 O O . LEU A 1 96 ? -4.274 9.320 1.115 1.00 98.44 96 LEU A O 1
ATOM 787 N N . ALA A 1 97 ? -4.953 7.474 2.195 1.00 98.50 97 ALA A N 1
ATOM 788 C CA . ALA A 1 97 ? -5.631 6.897 1.037 1.00 98.50 97 ALA A CA 1
ATOM 789 C C . ALA A 1 97 ? -6.795 7.776 0.541 1.00 98.50 97 ALA A C 1
ATOM 791 O O . ALA A 1 97 ? -6.938 7.947 -0.667 1.00 98.50 97 ALA A O 1
ATOM 792 N N . GLU A 1 98 ? -7.607 8.346 1.444 1.00 98.25 98 GLU A N 1
ATOM 793 C CA . GLU A 1 98 ? -8.691 9.280 1.088 1.00 98.25 98 GLU A CA 1
ATOM 794 C C . GLU A 1 98 ? -8.132 10.537 0.395 1.00 98.25 98 GLU A C 1
ATOM 796 O O . GLU A 1 98 ? -8.566 10.872 -0.709 1.00 98.25 98 GLU A O 1
ATOM 801 N N . ALA A 1 99 ? -7.107 11.173 0.973 1.00 97.81 99 ALA A N 1
ATOM 802 C CA . ALA A 1 99 ? -6.473 12.368 0.407 1.00 97.81 99 ALA A CA 1
ATOM 803 C C . ALA A 1 99 ? -5.825 12.104 -0.968 1.00 97.81 99 ALA A C 1
ATOM 805 O O . ALA A 1 99 ? -5.947 12.906 -1.901 1.00 97.81 99 ALA A O 1
ATOM 806 N N . ASN A 1 100 ? -5.171 10.952 -1.131 1.00 97.50 100 ASN A N 1
ATOM 807 C CA . ASN A 1 100 ? -4.595 10.538 -2.411 1.00 97.50 100 ASN A CA 1
ATOM 808 C C . ASN A 1 100 ? -5.691 10.247 -3.448 1.00 97.50 100 ASN A C 1
ATOM 810 O O . ASN A 1 100 ? -5.561 10.611 -4.619 1.00 97.50 100 ASN A O 1
ATOM 814 N N . LEU A 1 101 ? -6.802 9.633 -3.029 1.00 97.62 101 LEU A N 1
ATOM 815 C CA . LEU A 1 101 ? -7.942 9.341 -3.894 1.00 97.62 101 LEU A CA 1
ATOM 816 C C . LEU A 1 101 ? -8.598 10.621 -4.420 1.00 97.62 101 LEU A C 1
ATOM 818 O O . LEU A 1 101 ? -8.940 10.678 -5.608 1.00 97.62 101 LEU A O 1
ATOM 822 N N . GLU A 1 102 ? -8.751 11.646 -3.582 1.00 94.88 102 GLU A N 1
ATOM 823 C CA . GLU A 1 102 ? -9.300 12.952 -3.9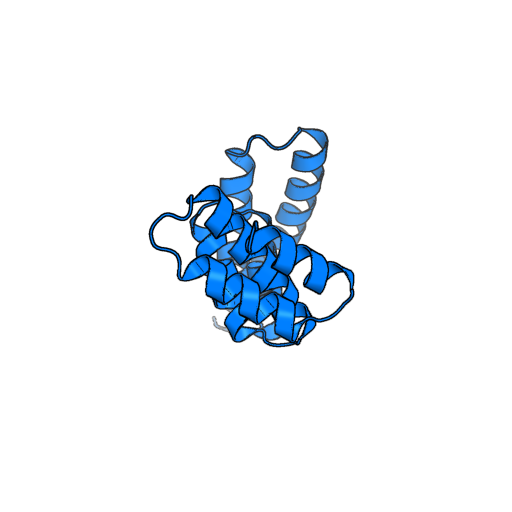65 1.00 94.88 102 GLU A CA 1
ATOM 824 C C . GLU A 1 102 ? -8.542 13.570 -5.144 1.00 94.88 102 GLU A C 1
ATOM 826 O O . GLU A 1 102 ? -9.185 13.968 -6.119 1.00 94.88 102 GLU A O 1
ATOM 831 N N . ASN A 1 103 ? -7.209 13.517 -5.111 1.00 93.00 103 ASN A N 1
ATOM 832 C CA . ASN A 1 103 ? -6.315 14.089 -6.124 1.00 93.00 103 ASN A CA 1
ATOM 833 C C . ASN A 1 103 ? -6.007 13.148 -7.306 1.00 93.00 103 ASN A C 1
ATOM 835 O O . ASN A 1 103 ? -5.294 13.522 -8.236 1.00 93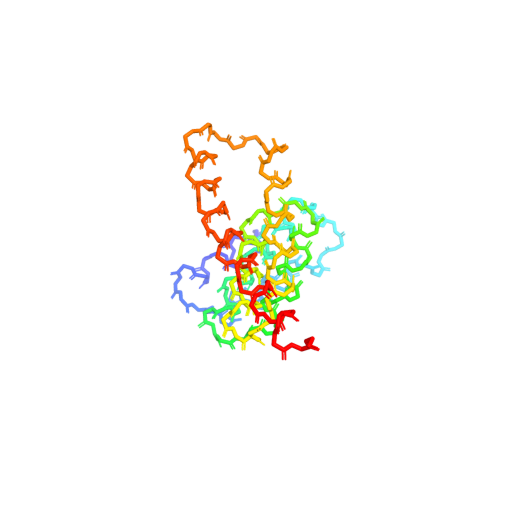.00 103 ASN A O 1
ATOM 839 N N . SER A 1 104 ? -6.529 11.919 -7.289 1.00 93.88 104 SER A N 1
ATOM 840 C CA . SER A 1 104 ? -6.239 10.917 -8.318 1.00 93.88 104 SER A CA 1
ATOM 841 C C . SER A 1 104 ? -7.055 11.100 -9.604 1.00 93.88 104 SER A C 1
ATOM 843 O O . SER A 1 104 ? -8.229 11.476 -9.582 1.00 93.88 104 SER A O 1
ATOM 845 N N . ASN A 1 105 ? -6.466 10.685 -10.730 1.00 94.31 105 ASN A N 1
ATOM 846 C CA . ASN A 1 105 ? -7.128 10.596 -12.040 1.00 94.31 105 ASN A CA 1
ATOM 847 C C . ASN A 1 105 ? -7.941 9.293 -12.221 1.00 94.31 105 ASN A C 1
ATOM 849 O O . ASN A 1 105 ? -8.173 8.837 -13.343 1.00 94.31 105 ASN A O 1
ATOM 853 N N . ILE A 1 106 ? -8.356 8.649 -11.124 1.00 94.25 106 ILE A N 1
ATOM 854 C CA . ILE A 1 106 ? -9.139 7.410 -11.167 1.00 94.25 106 ILE A CA 1
ATOM 855 C C . ILE A 1 106 ? -10.543 7.698 -11.711 1.00 94.25 106 ILE A C 1
ATOM 857 O O . ILE A 1 106 ? -11.222 8.639 -11.300 1.00 94.25 106 ILE A O 1
ATOM 861 N N . VAL A 1 107 ? -11.017 6.834 -12.613 1.00 96.19 107 VAL A N 1
ATOM 862 C CA . VAL A 1 107 ? -12.350 6.955 -13.216 1.00 96.19 107 VAL A CA 1
ATOM 863 C C . VAL A 1 107 ? -13.440 6.957 -12.138 1.00 96.19 107 VAL A C 1
ATOM 865 O O . VAL A 1 107 ? -13.438 6.120 -11.232 1.00 96.19 107 VAL A O 1
ATOM 868 N N . ARG A 1 108 ? -14.420 7.861 -12.275 1.00 94.81 108 ARG A N 1
ATOM 869 C CA . ARG A 1 108 ? -15.465 8.161 -11.275 1.00 94.81 108 ARG A CA 1
ATOM 870 C C . ARG A 1 108 ? -16.107 6.935 -10.621 1.00 94.81 108 ARG A C 1
ATOM 872 O O . ARG A 1 108 ? -16.299 6.929 -9.409 1.00 94.81 108 ARG A O 1
ATOM 879 N N . TYR A 1 109 ? -16.456 5.909 -11.400 1.00 94.75 109 TYR A N 1
ATOM 880 C CA . TYR A 1 109 ? -17.117 4.720 -10.853 1.00 94.75 109 TYR A CA 1
ATOM 881 C C . TYR A 1 109 ? -16.194 3.920 -9.921 1.00 94.75 109 TYR A C 1
ATOM 883 O O . TYR A 1 109 ? -16.636 3.506 -8.855 1.00 94.75 109 TYR A O 1
ATOM 891 N N . LYS A 1 110 ? -14.906 3.765 -10.270 1.00 95.81 110 LYS A N 1
ATOM 892 C CA . LYS A 1 110 ? -13.900 3.134 -9.401 1.00 95.81 110 LYS A CA 1
ATOM 893 C C . LYS A 1 110 ? -13.643 3.986 -8.164 1.00 95.81 110 LYS A C 1
ATOM 895 O O . LYS A 1 110 ? -13.626 3.451 -7.062 1.00 95.81 110 LYS A O 1
ATOM 900 N N . LYS A 1 111 ? -13.520 5.307 -8.344 1.00 96.62 111 LYS A N 1
ATOM 901 C CA . LYS A 1 111 ? -13.320 6.259 -7.243 1.00 96.62 111 LYS A CA 1
ATOM 902 C C . LYS A 1 111 ? -14.412 6.116 -6.181 1.00 96.62 111 LYS A C 1
ATOM 904 O O . LYS A 1 111 ? -14.093 5.955 -5.013 1.00 96.62 111 LYS A O 1
ATOM 909 N N . LYS A 1 112 ? -15.682 6.046 -6.599 1.00 96.56 112 LYS A N 1
ATOM 910 C CA . LYS A 1 112 ? -16.829 5.870 -5.694 1.00 96.56 112 LYS A CA 1
ATOM 911 C C . LYS A 1 112 ? -16.783 4.558 -4.898 1.00 96.56 112 LYS A C 1
ATOM 913 O O . LYS A 1 112 ? -17.179 4.542 -3.737 1.00 96.56 112 LYS A O 1
ATOM 918 N N . VAL A 1 113 ? -16.330 3.462 -5.515 1.00 97.44 113 VAL A N 1
ATOM 919 C CA . VAL A 1 113 ? -16.176 2.169 -4.821 1.00 97.44 113 VAL A CA 1
ATOM 920 C C . VAL A 1 113 ? -15.101 2.280 -3.740 1.00 97.44 113 VAL A C 1
ATOM 922 O O . VAL A 1 113 ? -15.376 1.985 -2.581 1.00 97.44 113 VAL A O 1
ATOM 925 N N . ILE A 1 114 ? -13.919 2.788 -4.099 1.00 97.75 114 ILE A N 1
ATOM 926 C CA . ILE A 1 114 ? -12.801 2.946 -3.158 1.00 97.75 114 ILE A CA 1
ATOM 927 C C . ILE A 1 114 ? -13.190 3.895 -2.013 1.00 97.75 114 ILE A C 1
ATOM 929 O O . ILE A 1 114 ? -12.951 3.587 -0.850 1.00 97.75 114 ILE A O 1
ATOM 933 N N . GLU A 1 115 ? -13.844 5.015 -2.323 1.00 97.81 115 GLU A N 1
ATOM 934 C CA . GLU A 1 115 ? -14.318 5.994 -1.338 1.00 97.81 115 GLU A CA 1
ATOM 935 C C . GLU A 1 115 ? -15.303 5.371 -0.337 1.00 97.81 115 GLU A C 1
ATOM 937 O O . GLU A 1 115 ? -15.188 5.587 0.869 1.00 97.81 115 GLU A O 1
ATOM 942 N N . SER A 1 116 ? -16.242 4.551 -0.817 1.00 98.00 116 SER A N 1
ATOM 943 C CA . SER A 1 116 ? -17.180 3.828 0.047 1.00 98.00 116 SER A CA 1
ATOM 944 C C . SER A 1 116 ? -16.452 2.879 1.006 1.00 98.00 116 SER A C 1
ATOM 946 O O . SER A 1 116 ? -16.754 2.858 2.203 1.00 98.00 116 SER A O 1
ATOM 948 N N . ASP A 1 117 ? -15.471 2.127 0.504 1.00 98.06 117 ASP A N 1
ATOM 949 C CA . ASP A 1 117 ? -14.696 1.173 1.303 1.00 98.06 117 ASP A CA 1
ATOM 950 C C . ASP A 1 117 ? -13.800 1.873 2.338 1.00 98.06 117 ASP A C 1
ATOM 952 O O . ASP A 1 117 ? -13.692 1.421 3.485 1.00 98.06 117 ASP A O 1
ATOM 956 N N . LEU A 1 118 ? -13.168 2.988 1.957 1.00 98.38 118 LEU A N 1
ATOM 957 C CA . LEU A 1 118 ? -12.359 3.819 2.852 1.00 98.38 118 LEU A CA 1
ATOM 958 C C . LEU A 1 118 ? -13.218 4.449 3.947 1.00 98.38 118 LEU A C 1
ATOM 960 O O . LEU A 1 118 ? -12.894 4.302 5.127 1.00 98.38 118 LEU A O 1
ATOM 964 N N . LYS A 1 119 ? -14.368 5.029 3.588 1.00 98.25 119 LYS A N 1
ATOM 965 C CA . LYS A 1 119 ? -15.314 5.610 4.547 1.00 98.25 119 LYS A CA 1
ATOM 966 C C . LYS A 1 119 ? -15.804 4.575 5.555 1.00 98.25 119 LYS A C 1
ATOM 968 O O . LYS A 1 119 ? -15.826 4.844 6.756 1.00 98.25 119 LYS A O 1
ATOM 973 N N . ALA A 1 120 ? -16.170 3.378 5.094 1.00 98.19 120 ALA A N 1
ATOM 974 C CA . ALA A 1 120 ? -16.597 2.297 5.978 1.00 98.19 120 ALA A CA 1
ATOM 975 C C . ALA A 1 120 ? -15.481 1.872 6.949 1.00 98.19 120 ALA A C 1
ATOM 977 O O . ALA A 1 120 ? -15.749 1.629 8.128 1.00 98.19 120 ALA A O 1
ATOM 978 N N . ARG A 1 121 ? -14.225 1.802 6.486 1.00 97.81 121 ARG A N 1
ATOM 979 C CA . ARG A 1 121 ? -13.067 1.520 7.350 1.00 97.81 121 ARG A CA 1
ATOM 980 C C . ARG A 1 121 ? -12.832 2.628 8.366 1.00 97.81 121 ARG A C 1
ATOM 982 O O . ARG A 1 121 ? -12.739 2.325 9.553 1.00 97.81 121 ARG A O 1
ATOM 989 N N . ARG A 1 122 ? -12.815 3.885 7.928 1.00 97.94 122 ARG A N 1
ATOM 990 C CA . ARG A 1 122 ? -12.602 5.047 8.792 1.00 97.94 122 ARG A CA 1
ATOM 991 C C . ARG A 1 122 ? -13.614 5.101 9.933 1.00 97.94 122 ARG A C 1
ATOM 993 O O . ARG A 1 122 ? -13.206 5.165 11.086 1.00 97.94 122 ARG A O 1
ATOM 1000 N N . LEU A 1 123 ? -14.908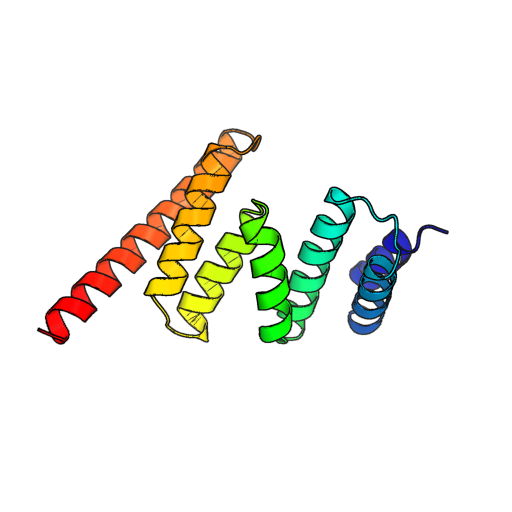 4.961 9.633 1.00 97.56 123 LEU A N 1
ATOM 1001 C CA . LEU A 1 123 ? -15.971 4.961 10.650 1.00 97.56 123 LEU A CA 1
ATOM 1002 C C . LEU A 1 123 ? -15.805 3.832 11.680 1.00 97.56 123 LEU A C 1
ATOM 1004 O O . LEU A 1 123 ? -16.038 4.031 12.873 1.00 97.56 123 LEU A O 1
ATOM 1008 N N . ARG A 1 124 ? -15.386 2.634 11.244 1.00 96.75 124 ARG A N 1
ATOM 1009 C CA . ARG A 1 124 ? -15.096 1.531 12.175 1.00 96.75 124 ARG A CA 1
ATOM 1010 C C . ARG A 1 124 ? -13.893 1.830 13.068 1.00 96.75 124 ARG A C 1
ATOM 1012 O O . ARG A 1 124 ? -13.940 1.502 14.252 1.00 96.75 124 ARG A O 1
ATOM 1019 N N . LEU A 1 125 ? -12.821 2.397 12.512 1.00 96.75 125 LEU A N 1
ATOM 1020 C CA . LEU A 1 125 ? -11.604 2.731 13.257 1.00 96.75 125 LEU A CA 1
ATOM 1021 C C . LEU A 1 125 ? -11.862 3.861 14.263 1.00 96.75 125 LEU A C 1
ATOM 1023 O O . LEU A 1 125 ? -11.509 3.715 15.428 1.00 96.75 125 LEU A O 1
ATOM 1027 N N . GLU A 1 126 ? -12.575 4.910 13.857 1.00 95.25 126 GLU A N 1
ATOM 1028 C CA . GLU A 1 126 ? -12.977 6.036 14.710 1.00 95.25 126 GLU A CA 1
ATOM 1029 C C . GLU A 1 126 ? -13.770 5.562 15.936 1.00 95.25 126 GLU A C 1
ATOM 1031 O O . GLU A 1 126 ? -13.413 5.865 17.075 1.00 95.25 126 GLU A O 1
ATOM 1036 N N . LYS A 1 127 ? -14.772 4.694 15.730 1.00 94.88 127 LYS A N 1
ATOM 1037 C CA . LYS A 1 127 ? -15.527 4.082 16.834 1.00 94.88 127 LYS A CA 1
ATOM 1038 C C . LYS A 1 127 ? -14.629 3.284 17.786 1.00 94.88 127 LYS A C 1
ATOM 1040 O O . LYS A 1 127 ? -14.831 3.306 18.997 1.00 94.88 127 LYS A O 1
ATOM 1045 N N . ARG A 1 128 ? -13.642 2.552 17.256 1.00 93.12 128 ARG A N 1
ATOM 1046 C CA . ARG A 1 128 ? -12.692 1.784 18.080 1.00 93.12 128 ARG A CA 1
ATOM 1047 C C . ARG A 1 128 ? -11.783 2.701 18.896 1.00 93.12 128 ARG A C 1
ATOM 1049 O O . ARG A 1 128 ? -11.485 2.346 20.030 1.00 93.12 128 ARG A O 1
ATOM 1056 N N . MET A 1 129 ? -11.368 3.846 18.354 1.00 90.50 129 MET A N 1
ATOM 1057 C CA . MET A 1 129 ? -10.529 4.817 19.066 1.00 90.50 129 MET A CA 1
ATOM 1058 C C . MET A 1 129 ? -11.270 5.447 20.248 1.00 90.50 129 MET A C 1
ATOM 1060 O O . MET A 1 129 ? -10.729 5.447 21.351 1.00 90.50 129 MET A O 1
ATOM 1064 N N . ILE A 1 130 ? -12.521 5.879 20.048 1.00 88.81 130 ILE A N 1
ATOM 1065 C CA . ILE A 1 130 ? -13.366 6.453 21.114 1.00 88.81 130 ILE A CA 1
ATOM 1066 C C . ILE A 1 130 ? -13.528 5.462 22.276 1.00 88.81 130 ILE A C 1
ATOM 1068 O O . ILE A 1 130 ? -13.268 5.791 23.432 1.00 88.81 130 ILE A O 1
ATOM 1072 N N . ASN A 1 131 ? -13.848 4.204 21.964 1.00 85.56 131 ASN A N 1
ATOM 1073 C CA . ASN A 1 131 ? -14.014 3.162 22.979 1.00 85.56 131 ASN A CA 1
ATOM 1074 C C . ASN A 1 131 ? -12.723 2.860 23.765 1.00 85.56 131 ASN A C 1
ATOM 1076 O O . ASN A 1 131 ? -12.789 2.326 24.871 1.00 85.56 131 ASN A O 1
ATOM 1080 N N . VAL A 1 132 ? -11.545 3.113 23.184 1.00 79.19 132 VAL A N 1
ATOM 1081 C CA . VAL A 1 132 ? -10.256 2.947 23.872 1.00 79.19 132 VAL A CA 1
ATOM 1082 C C . VAL A 1 132 ? -9.971 4.151 24.769 1.00 79.19 132 VAL A C 1
ATOM 1084 O O . VAL A 1 132 ? -9.531 3.951 25.898 1.00 79.19 132 VAL A O 1
ATOM 1087 N N . SER A 1 133 ? -10.270 5.379 24.330 1.00 74.88 133 SER A N 1
ATOM 1088 C CA . SER A 1 133 ? -10.117 6.573 25.175 1.00 74.88 133 SER A CA 1
ATOM 1089 C C . SER A 1 133 ? -11.047 6.563 26.390 1.00 74.88 133 SER A C 1
ATOM 1091 O O . SER A 1 133 ? -10.606 6.900 27.485 1.00 74.88 133 SER A O 1
ATOM 1093 N N . GLU A 1 134 ? -12.293 6.108 26.230 1.00 73.38 134 GLU A N 1
ATOM 1094 C CA . GLU A 1 134 ? -13.268 6.007 27.328 1.00 73.38 134 GLU A CA 1
ATOM 1095 C C . GLU A 1 134 ? -12.889 4.950 28.375 1.00 73.38 134 GLU A C 1
ATOM 1097 O O . GLU A 1 134 ? -13.265 5.075 29.531 1.00 73.38 134 GLU A O 1
ATOM 1102 N N . LYS A 1 135 ? -12.135 3.910 27.995 1.00 67.06 135 LYS A N 1
ATOM 1103 C CA . LYS A 1 135 ? -11.644 2.880 28.929 1.00 67.06 135 LYS A CA 1
ATOM 1104 C C . LYS A 1 135 ? -10.390 3.287 29.700 1.00 67.06 135 LYS A C 1
ATOM 1106 O O . LYS A 1 135 ? -10.083 2.663 30.711 1.00 67.06 135 LYS A O 1
ATOM 1111 N N . ASN A 1 136 ? -9.651 4.262 29.182 1.00 66.25 136 ASN A N 1
ATOM 1112 C CA . ASN A 1 136 ? -8.405 4.751 29.768 1.00 66.25 136 ASN A CA 1
ATOM 1113 C C . ASN A 1 136 ? -8.604 6.048 30.577 1.00 66.25 136 ASN A C 1
ATOM 1115 O O . ASN A 1 136 ? -7.618 6.593 31.071 1.00 66.25 136 ASN A O 1
ATOM 1119 N N . SER A 1 137 ? -9.846 6.541 30.664 1.00 56.72 137 SER A N 1
ATOM 1120 C CA . SER A 1 137 ? -10.271 7.700 31.466 1.00 56.72 137 SER A CA 1
ATOM 1121 C C . SER A 1 137 ? -10.954 7.231 32.746 1.00 56.72 137 SER A C 1
ATOM 1123 O O . SER A 1 137 ? -10.775 7.910 33.779 1.00 56.72 137 SER A O 1
#

Sequence (137 aa):
MDVFAIGQLYEVIGEVSKSISIYEHCLSFVNIEQSKKQEIYSRLAKLYKKSANWEKAKELWETNGNCGDIDACIELAKYYEHELRDVANAFVWTHLAEANLENSNIVRYKKKVIESDLKARRLRLEKRMINVSEKNS

Foldseek 3Di:
DPLLVVLVVCVVVPVLVVSLVSLVVVVPDPPDDPVRVLVSLVVNLVSCVVVVVNVSNLVSLVVNLVVLPLVSLCVQLCCCVPVVVNLPSNLVSLVSSVVSLVVDPDDPVVSVVSNVVSVVSNVVSVVVVVVVVVVVD